Protein AF-A0A9W4TAE9-F1 (afdb_monomer)

Sequence (92 aa):
HASGPIKQLFAKLKRRCCTRLISEFRNSQICSRYKDRFTYPQCYYALKVCRSNCLTLWNSDVNAARNIRDIFKYMCNNYGCRSHIFTRNNAS

Solvent-accessible surface area (backbone atoms only — not comparable to full-atom values): 5768 Å² total; per-residue (Å²): 133,83,88,65,72,52,68,65,53,49,55,55,44,50,76,76,41,98,66,79,90,78,96,70,43,60,40,67,47,32,39,60,86,81,68,43,66,58,88,65,91,64,94,41,87,61,45,43,64,36,73,92,79,74,68,44,79,34,48,30,66,61,29,22,54,50,31,54,53,51,51,52,51,47,18,69,77,47,86,65,47,79,61,63,86,35,43,92,55,75,86,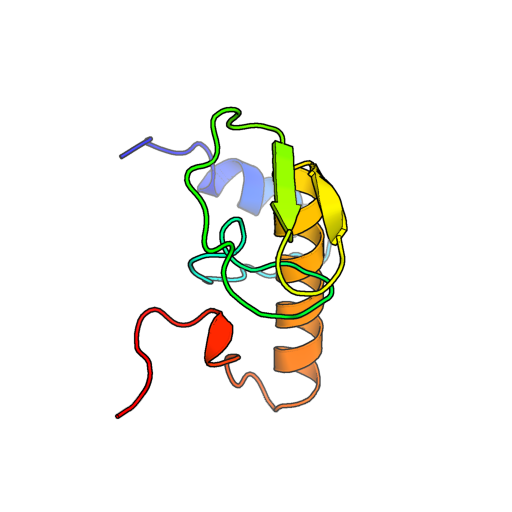125

Structure (mmCIF, N/CA/C/O backbone):
data_AF-A0A9W4TAE9-F1
#
_entry.id   AF-A0A9W4TAE9-F1
#
loop_
_atom_site.group_PDB
_atom_site.id
_atom_site.type_symbol
_atom_site.label_atom_id
_atom_site.label_alt_id
_atom_site.label_comp_id
_atom_site.label_asym_id
_atom_site.label_entity_id
_atom_site.label_seq_id
_atom_site.pdbx_PDB_ins_code
_atom_site.Cartn_x
_atom_site.Cartn_y
_atom_site.Cartn_z
_atom_site.occupancy
_atom_site.B_iso_or_equiv
_atom_site.auth_seq_id
_atom_site.auth_comp_id
_atom_site.auth_asym_id
_atom_site.auth_atom_id
_atom_site.pdbx_PDB_model_num
ATOM 1 N N . HIS A 1 1 ? -1.770 20.069 -5.656 1.00 47.34 1 HIS A N 1
ATOM 2 C CA . HIS A 1 1 ? -2.380 19.301 -4.547 1.00 47.34 1 HIS A CA 1
ATOM 3 C C . HIS A 1 1 ? -3.843 19.070 -4.884 1.00 47.34 1 HIS A C 1
ATOM 5 O O . HIS A 1 1 ? -4.540 20.051 -5.089 1.00 47.34 1 HIS A O 1
ATOM 11 N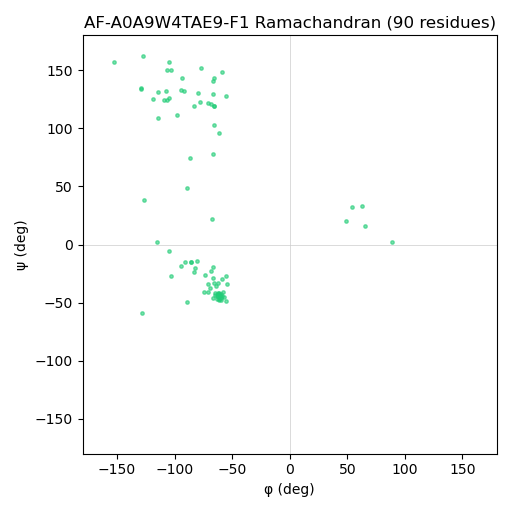 N . ALA A 1 2 ? -4.310 17.824 -4.993 1.00 44.16 2 ALA A N 1
ATOM 12 C CA . ALA A 1 2 ? -5.741 17.578 -5.161 1.00 44.16 2 ALA A CA 1
ATOM 13 C C . ALA A 1 2 ? -6.459 17.899 -3.843 1.00 44.16 2 ALA A C 1
ATOM 15 O O . ALA A 1 2 ? -6.125 17.325 -2.803 1.00 44.16 2 ALA A O 1
ATOM 16 N N . SER A 1 3 ? -7.421 18.818 -3.885 1.00 48.97 3 SER A N 1
ATOM 17 C CA . SER A 1 3 ? -8.330 19.153 -2.784 1.00 48.97 3 SER A CA 1
ATOM 18 C C . SER A 1 3 ? -9.237 17.949 -2.527 1.00 48.97 3 SER A C 1
ATOM 20 O O . SER A 1 3 ? -10.342 17.853 -3.048 1.00 48.97 3 SER A O 1
ATOM 22 N N . GLY A 1 4 ? -8.716 16.934 -1.842 1.00 51.59 4 GLY A N 1
ATOM 23 C CA . GLY A 1 4 ? -9.367 15.634 -1.823 1.00 51.59 4 GLY A CA 1
ATOM 24 C C . GLY A 1 4 ? -10.719 15.662 -1.088 1.00 51.59 4 GLY A C 1
ATOM 25 O O . GLY A 1 4 ? -10.790 16.215 0.013 1.00 51.59 4 GLY A O 1
ATOM 26 N N . PRO A 1 5 ? -11.755 14.949 -1.577 1.00 52.59 5 PRO A N 1
ATOM 27 C CA . PRO A 1 5 ? -13.017 14.679 -0.861 1.00 52.59 5 PRO A CA 1
ATOM 28 C C . PRO A 1 5 ? -12.839 13.747 0.365 1.00 52.59 5 PRO A C 1
ATOM 30 O O . PRO A 1 5 ? -13.769 13.095 0.843 1.00 52.59 5 PRO A O 1
ATOM 33 N N . ILE A 1 6 ? -11.617 13.675 0.897 1.00 69.81 6 ILE A N 1
ATOM 34 C CA . ILE A 1 6 ? -11.116 12.651 1.814 1.00 69.81 6 ILE A CA 1
ATOM 35 C C . ILE A 1 6 ? -11.791 12.762 3.183 1.00 69.81 6 ILE A C 1
ATOM 37 O O . ILE A 1 6 ? -12.111 11.742 3.784 1.00 69.81 6 ILE A O 1
ATOM 41 N N . LYS A 1 7 ? -12.067 13.980 3.671 1.00 75.06 7 LYS A N 1
ATOM 42 C CA . LYS A 1 7 ? -12.653 14.175 5.009 1.00 75.06 7 LYS A CA 1
ATOM 43 C C . LYS A 1 7 ? -14.079 13.631 5.104 1.00 75.06 7 LYS A C 1
ATOM 45 O O . LYS A 1 7 ? -14.396 12.919 6.053 1.00 75.06 7 LYS A O 1
ATOM 50 N N . GLN A 1 8 ? -14.928 13.930 4.118 1.00 84.75 8 GLN A N 1
ATOM 51 C CA . GLN A 1 8 ? -16.322 13.476 4.121 1.00 84.75 8 GLN A CA 1
ATOM 52 C C . GLN A 1 8 ? -16.428 11.968 3.876 1.00 84.75 8 GLN A C 1
ATOM 54 O O . GLN A 1 8 ? -17.202 11.295 4.556 1.00 84.75 8 GLN A O 1
ATOM 59 N N . LEU A 1 9 ? -15.628 11.426 2.950 1.00 85.81 9 LEU A N 1
ATOM 60 C CA . LEU A 1 9 ? -15.568 9.984 2.717 1.00 85.81 9 LEU A CA 1
ATOM 61 C C . LEU A 1 9 ? -15.086 9.245 3.971 1.00 85.81 9 LEU A C 1
ATOM 63 O O . LEU A 1 9 ? -15.734 8.299 4.408 1.00 85.81 9 LEU A O 1
ATOM 67 N N . PHE A 1 10 ? -14.008 9.716 4.600 1.00 84.69 10 PHE A N 1
ATOM 68 C CA . PHE A 1 10 ? -13.494 9.134 5.839 1.00 84.69 10 PHE A CA 1
ATOM 69 C C . PHE A 1 10 ? -14.521 9.196 6.976 1.00 84.69 10 PHE A C 1
ATOM 71 O O . PHE A 1 10 ? -14.723 8.204 7.671 1.00 84.69 10 PHE A O 1
ATOM 78 N N . ALA A 1 11 ? -15.222 10.324 7.139 1.00 86.19 11 ALA A N 1
ATOM 79 C CA . ALA A 1 11 ? -16.283 10.457 8.135 1.00 86.19 11 ALA A CA 1
ATOM 80 C C . ALA A 1 11 ? -17.430 9.462 7.893 1.00 86.19 11 ALA A C 1
ATOM 82 O O . ALA A 1 11 ? -17.910 8.835 8.837 1.00 86.19 11 ALA A O 1
ATOM 83 N N . LYS A 1 12 ? -17.844 9.276 6.632 1.00 90.44 12 LYS A N 1
ATOM 84 C CA . LYS A 1 12 ? -18.864 8.284 6.257 1.00 90.44 12 LYS A CA 1
ATOM 85 C C . LYS A 1 12 ? -18.388 6.851 6.514 1.00 90.44 12 LYS A C 1
ATOM 87 O O . LYS A 1 12 ? -19.162 6.060 7.045 1.00 90.44 12 LYS A O 1
ATOM 92 N N . LEU A 1 13 ? -17.132 6.529 6.196 1.00 89.62 13 LEU A N 1
ATOM 93 C CA . LEU A 1 13 ? -16.540 5.213 6.460 1.00 89.62 13 LEU A CA 1
ATOM 94 C C . LEU A 1 13 ? -16.466 4.925 7.963 1.00 89.62 13 LEU A C 1
ATOM 96 O O . LEU A 1 13 ? -16.961 3.894 8.401 1.00 89.62 13 LEU A O 1
ATOM 100 N N . LYS A 1 14 ? -15.983 5.876 8.772 1.00 89.19 14 LYS A N 1
ATOM 101 C CA . LYS A 1 14 ? -15.881 5.728 10.233 1.00 89.19 14 LYS A CA 1
ATOM 102 C C . LYS A 1 14 ? -17.230 5.449 10.910 1.00 89.19 14 LYS A C 1
ATOM 104 O O . LYS A 1 14 ? -17.261 4.787 11.938 1.00 89.19 14 LYS A O 1
ATOM 109 N N . ARG A 1 15 ? -18.342 5.935 10.340 1.00 91.62 15 ARG A N 1
ATOM 110 C CA . ARG A 1 15 ? -19.701 5.637 10.832 1.00 91.62 15 ARG A CA 1
ATOM 111 C C . ARG A 1 15 ? -20.167 4.213 10.518 1.00 91.62 15 ARG A C 1
ATOM 113 O O . ARG A 1 15 ? -21.047 3.719 11.205 1.00 91.62 15 ARG A O 1
ATOM 120 N N . ARG A 1 16 ? -19.636 3.586 9.465 1.00 92.88 16 ARG A N 1
ATOM 121 C CA . ARG A 1 16 ? -20.071 2.262 8.986 1.00 92.88 16 ARG A CA 1
ATOM 122 C C . ARG A 1 16 ? -19.123 1.136 9.381 1.00 92.88 16 ARG A C 1
ATOM 124 O O . ARG A 1 16 ? -19.551 -0.008 9.463 1.00 92.88 16 ARG A O 1
ATOM 131 N N . CYS A 1 17 ? -17.846 1.437 9.586 1.00 90.62 17 CYS A N 1
ATOM 132 C CA . CYS A 1 17 ? -16.833 0.445 9.910 1.00 90.62 17 CYS A CA 1
ATOM 133 C C . CYS A 1 17 ? -15.679 1.037 10.728 1.00 90.62 17 CYS A C 1
ATOM 135 O O . CYS A 1 17 ? -15.384 2.2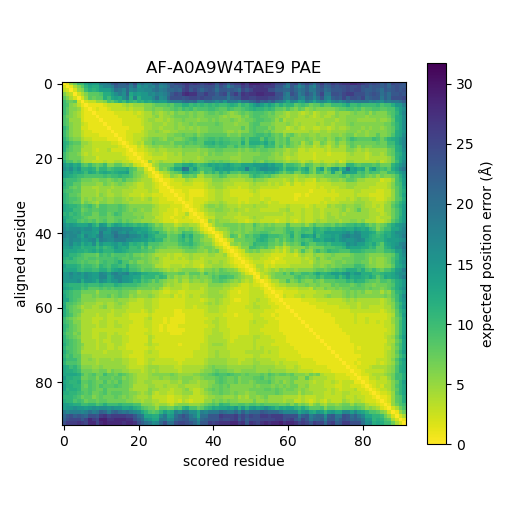36 10.673 1.00 90.62 17 CYS A O 1
ATOM 137 N N . CYS A 1 18 ? -14.980 0.160 11.455 1.00 87.56 18 CYS A N 1
ATOM 138 C CA . CYS A 1 18 ? -13.751 0.488 12.172 1.00 87.56 18 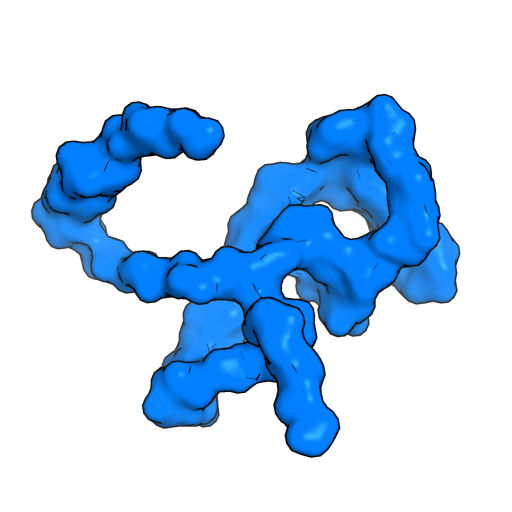CYS A CA 1
ATOM 139 C C . CYS A 1 18 ? -12.670 0.942 11.183 1.00 87.56 18 CYS A C 1
ATOM 141 O O . CYS A 1 18 ? -11.974 0.135 10.573 1.00 87.56 18 CYS A O 1
ATOM 143 N N . THR A 1 19 ? -12.548 2.257 11.017 1.00 86.81 19 THR A N 1
ATOM 144 C CA . THR A 1 19 ? -11.651 2.873 10.037 1.00 86.81 19 THR A CA 1
ATOM 145 C C . THR A 1 19 ? -10.480 3.534 10.753 1.00 86.81 19 THR A C 1
ATOM 147 O O . THR A 1 19 ? -10.679 4.419 11.588 1.00 86.81 19 THR A O 1
ATOM 150 N N . ARG A 1 20 ? -9.249 3.155 10.394 1.00 84.38 20 ARG A N 1
ATOM 151 C CA . ARG A 1 20 ? -8.016 3.795 10.876 1.00 84.38 20 ARG A CA 1
ATOM 152 C C . ARG A 1 20 ? -7.303 4.481 9.718 1.00 84.38 20 ARG A C 1
ATOM 154 O O . ARG A 1 20 ? -7.102 3.880 8.666 1.00 84.38 20 ARG A O 1
ATOM 161 N N . LEU A 1 21 ? -6.913 5.737 9.918 1.00 84.00 21 LEU A N 1
ATOM 162 C CA . LEU A 1 21 ? -6.103 6.465 8.947 1.00 84.00 21 LEU A CA 1
ATOM 163 C C . LEU A 1 21 ? -4.634 6.050 9.088 1.00 84.00 21 LEU A C 1
ATOM 165 O O . LEU A 1 21 ? -4.093 6.058 10.193 1.00 84.00 21 LEU A O 1
ATOM 169 N N . ILE A 1 22 ? -3.998 5.712 7.969 1.00 82.19 22 ILE A N 1
ATOM 170 C CA . ILE A 1 22 ? -2.586 5.322 7.904 1.00 82.19 22 ILE A CA 1
ATOM 171 C C . ILE A 1 22 ? -1.854 6.395 7.099 1.00 82.19 22 ILE A C 1
ATOM 173 O O . ILE A 1 22 ? -2.067 6.532 5.896 1.00 82.19 22 ILE A O 1
ATOM 177 N N . SER A 1 23 ? -1.036 7.202 7.776 1.00 69.69 23 SER A N 1
ATOM 178 C CA . SER A 1 23 ? -0.395 8.404 7.222 1.00 69.69 23 SER A CA 1
ATOM 179 C C . SER A 1 23 ? 0.959 8.111 6.565 1.00 69.69 23 SER A C 1
ATOM 181 O O . SER A 1 23 ? 1.953 8.783 6.842 1.00 69.69 23 SER A O 1
ATOM 183 N N . GLU A 1 24 ? 1.021 7.095 5.708 1.00 68.94 24 GLU A N 1
ATOM 184 C CA . GLU A 1 24 ? 2.290 6.559 5.202 1.00 68.94 24 GLU A CA 1
ATOM 185 C C . GLU A 1 24 ? 2.620 6.997 3.776 1.00 68.94 24 GLU A C 1
ATOM 187 O O . GLU A 1 24 ? 1.735 7.292 2.966 1.00 68.94 24 GLU A O 1
ATOM 192 N N . PHE A 1 25 ? 3.923 7.091 3.501 1.00 70.50 25 PHE A N 1
ATOM 193 C CA . PHE A 1 25 ? 4.477 7.593 2.250 1.00 70.50 25 PHE A CA 1
ATOM 194 C C . PHE A 1 25 ? 5.006 6.420 1.405 1.00 70.50 25 PHE A C 1
ATOM 196 O O . PHE A 1 25 ? 5.347 5.358 1.915 1.00 70.50 25 PHE A O 1
ATOM 203 N N . ARG A 1 26 ? 5.114 6.609 0.083 1.00 74.75 26 ARG A N 1
ATOM 204 C CA . ARG A 1 26 ? 5.725 5.632 -0.851 1.00 74.75 26 ARG A CA 1
ATOM 205 C C . ARG A 1 26 ? 5.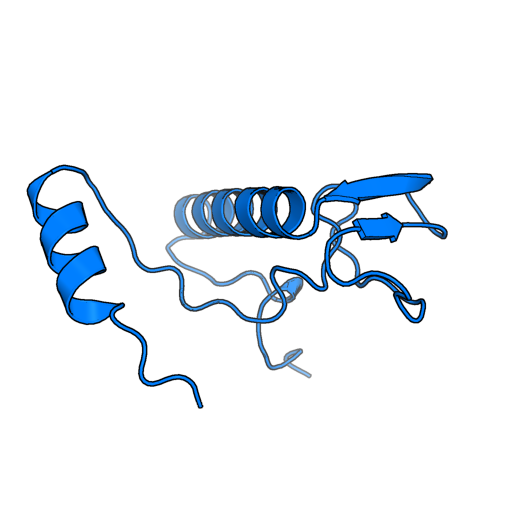000 4.283 -1.006 1.00 74.75 26 ARG A C 1
ATOM 207 O O . ARG A 1 26 ? 5.559 3.366 -1.600 1.00 74.75 26 ARG A O 1
ATOM 214 N N . ASN A 1 27 ? 3.742 4.159 -0.586 1.00 83.81 27 ASN A N 1
ATOM 215 C CA . ASN A 1 27 ? 2.972 2.900 -0.609 1.00 83.81 27 ASN A CA 1
ATOM 216 C C . ASN A 1 27 ? 2.923 2.253 -2.006 1.00 83.81 27 ASN A C 1
ATOM 218 O O . ASN A 1 27 ? 2.919 1.034 -2.133 1.00 83.81 27 ASN A O 1
ATOM 222 N N . SER A 1 28 ? 2.900 3.065 -3.066 1.00 84.50 28 SER A N 1
ATOM 223 C CA . SER A 1 28 ? 2.927 2.592 -4.454 1.00 84.50 28 SER A CA 1
ATOM 224 C C . SER A 1 28 ? 4.344 2.358 -4.992 1.00 84.50 28 SER A C 1
ATOM 226 O O . SER A 1 28 ? 4.498 1.745 -6.043 1.00 84.50 28 SER A O 1
ATOM 228 N N . GLN A 1 29 ? 5.385 2.864 -4.331 1.00 86.00 29 GLN A N 1
ATOM 229 C CA . GLN A 1 29 ? 6.788 2.781 -4.761 1.00 86.00 29 GLN A CA 1
ATOM 230 C C . GLN A 1 29 ? 7.531 1.586 -4.153 1.00 86.00 29 GLN A C 1
ATOM 232 O O . GLN A 1 29 ? 8.568 1.204 -4.685 1.00 86.00 29 GLN A O 1
ATOM 237 N N . ILE A 1 30 ? 7.013 0.998 -3.074 1.00 89.00 30 ILE A N 1
ATOM 238 C CA . ILE A 1 30 ? 7.568 -0.205 -2.445 1.00 89.00 30 ILE A CA 1
ATOM 239 C C . ILE A 1 30 ? 6.853 -1.442 -2.985 1.00 89.00 30 ILE A C 1
ATOM 241 O O . ILE A 1 30 ? 5.624 -1.481 -3.029 1.00 89.00 30 ILE A O 1
ATOM 245 N N . CYS A 1 31 ? 7.599 -2.473 -3.364 1.00 90.25 31 CYS A N 1
ATOM 246 C CA . CYS A 1 31 ? 7.053 -3.775 -3.717 1.00 90.25 31 CYS A CA 1
ATOM 247 C C . CYS A 1 31 ? 6.469 -4.450 -2.472 1.00 90.25 31 CYS A C 1
ATOM 249 O O . CYS A 1 31 ? 7.180 -4.723 -1.506 1.00 90.25 31 CYS A O 1
ATOM 251 N N . SER A 1 32 ? 5.178 -4.775 -2.497 1.00 91.25 32 SER A N 1
ATOM 252 C CA . SER A 1 32 ? 4.492 -5.328 -1.328 1.00 91.25 32 SER A CA 1
ATOM 253 C C . SER A 1 32 ? 4.953 -6.722 -0.911 1.00 91.25 32 SER A C 1
ATOM 255 O O . SER A 1 32 ? 4.746 -7.088 0.244 1.00 91.25 32 SER A O 1
ATOM 257 N N . ARG A 1 33 ? 5.610 -7.479 -1.797 1.00 89.94 33 ARG A N 1
ATOM 258 C CA . ARG A 1 33 ? 6.164 -8.804 -1.483 1.00 89.94 33 ARG A CA 1
ATOM 259 C C . ARG A 1 33 ? 7.592 -8.738 -0.951 1.00 89.94 33 ARG A C 1
ATOM 261 O O . ARG A 1 33 ? 7.864 -9.339 0.075 1.00 89.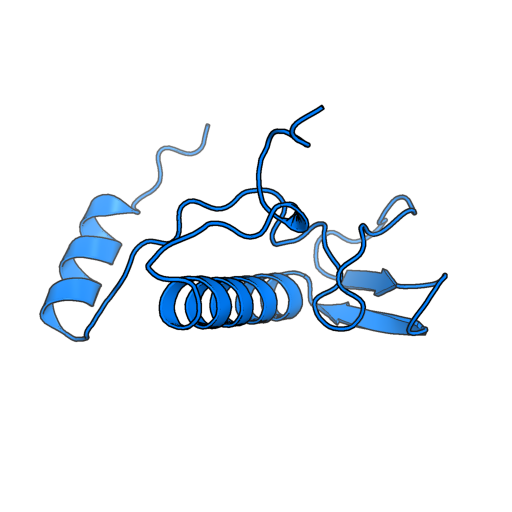94 33 ARG A O 1
ATOM 268 N N . TYR A 1 34 ? 8.476 -8.020 -1.641 1.00 87.06 34 TYR A N 1
ATOM 269 C CA . TYR A 1 34 ? 9.906 -7.983 -1.308 1.00 87.06 34 TYR A CA 1
ATOM 270 C C . TYR A 1 34 ? 10.287 -6.848 -0.343 1.00 87.06 34 TYR A C 1
ATOM 272 O O . TYR A 1 34 ? 11.348 -6.885 0.259 1.00 87.06 34 TYR A O 1
ATOM 280 N N . LYS A 1 35 ? 9.403 -5.858 -0.159 1.00 87.31 35 LYS A N 1
ATOM 281 C CA . LYS A 1 35 ? 9.600 -4.703 0.735 1.00 87.31 35 LYS A CA 1
ATOM 282 C C . LYS A 1 35 ? 10.777 -3.800 0.356 1.00 87.31 35 LYS A C 1
ATOM 284 O O . LYS A 1 35 ? 11.356 -3.149 1.211 1.00 87.31 35 LYS A O 1
ATOM 289 N N . ASP A 1 36 ? 11.040 -3.674 -0.940 1.00 85.62 36 ASP A N 1
ATOM 290 C CA . ASP A 1 36 ? 12.037 -2.747 -1.482 1.00 85.62 36 ASP A CA 1
ATOM 291 C C . ASP A 1 36 ? 11.430 -1.854 -2.570 1.00 85.62 36 ASP A C 1
ATOM 293 O O . ASP A 1 36 ? 10.357 -2.151 -3.112 1.00 85.62 36 ASP A O 1
ATOM 297 N N . ARG A 1 37 ? 12.096 -0.744 -2.887 1.00 85.75 37 ARG A N 1
ATOM 298 C CA . ARG A 1 37 ? 11.662 0.198 -3.918 1.00 85.75 37 ARG A CA 1
ATOM 299 C C . ARG A 1 37 ? 11.709 -0.432 -5.304 1.00 85.75 37 ARG A C 1
ATOM 301 O O . ARG A 1 37 ? 12.627 -1.164 -5.659 1.00 85.75 37 ARG A O 1
ATOM 308 N N . PHE A 1 38 ? 10.734 -0.079 -6.136 1.00 85.12 38 PHE A N 1
ATOM 309 C CA . PHE A 1 38 ? 10.860 -0.292 -7.574 1.00 85.12 38 PHE A CA 1
ATOM 310 C C . PHE A 1 38 ? 11.995 0.595 -8.103 1.00 85.12 38 PHE A C 1
ATOM 312 O O . PHE A 1 38 ? 11.932 1.817 -7.986 1.00 85.12 38 PHE A O 1
ATOM 319 N N . THR A 1 39 ? 13.028 -0.023 -8.667 1.00 75.25 39 THR A N 1
ATOM 320 C CA . THR A 1 39 ? 14.264 0.648 -9.104 1.00 75.25 39 THR A CA 1
ATOM 321 C C . THR A 1 39 ? 14.182 1.238 -10.512 1.00 75.25 39 THR A C 1
ATOM 323 O O . THR A 1 39 ? 15.017 2.057 -10.877 1.00 75.25 39 THR A O 1
ATOM 326 N N . TYR A 1 40 ? 13.183 0.846 -11.307 1.00 70.44 40 TYR A N 1
ATOM 327 C CA . TYR A 1 40 ? 13.107 1.198 -12.727 1.00 70.44 40 TYR A CA 1
ATOM 328 C C . TYR A 1 40 ? 12.038 2.253 -13.032 1.00 70.44 40 TYR A C 1
ATOM 330 O O . TYR A 1 40 ? 10.988 2.258 -12.371 1.00 70.44 40 TYR A O 1
ATOM 338 N N . PRO A 1 41 ? 12.251 3.088 -14.071 1.00 68.00 41 PRO A N 1
ATOM 339 C CA . PRO A 1 41 ? 11.208 3.941 -14.627 1.00 68.00 41 PRO A CA 1
ATOM 340 C C . PRO A 1 41 ? 10.005 3.080 -15.018 1.00 68.00 41 PRO A C 1
ATOM 342 O O . PRO A 1 41 ? 10.147 2.070 -15.706 1.00 68.00 41 PRO A O 1
ATOM 345 N N . GLN A 1 42 ? 8.820 3.448 -14.538 1.00 69.56 42 GLN A N 1
ATOM 346 C CA . GLN A 1 42 ? 7.591 2.719 -14.837 1.00 69.56 42 GLN A CA 1
ATOM 347 C C . GLN A 1 42 ? 6.880 3.447 -15.975 1.00 69.56 42 GLN A C 1
ATOM 349 O O . GLN A 1 42 ? 6.397 4.559 -15.781 1.00 69.56 42 GLN A O 1
ATOM 354 N N . CYS A 1 43 ? 6.829 2.829 -17.156 1.00 68.94 43 CYS A N 1
ATOM 355 C CA . CYS A 1 43 ? 6.167 3.406 -18.332 1.00 68.94 43 CYS A CA 1
ATOM 356 C C . CYS A 1 43 ? 4.642 3.483 -18.169 1.00 68.94 43 CYS A C 1
ATOM 358 O O . CYS A 1 43 ? 3.990 4.297 -18.812 1.00 68.94 43 CYS A O 1
ATOM 360 N N . TYR A 1 44 ? 4.075 2.647 -17.295 1.00 74.88 44 TYR A N 1
ATOM 361 C CA . TYR A 1 44 ? 2.640 2.559 -17.062 1.00 74.88 44 TYR A CA 1
ATOM 362 C C . TYR A 1 44 ? 2.322 2.905 -15.610 1.00 74.88 44 TYR A C 1
ATOM 364 O O . TYR A 1 44 ? 2.825 2.277 -14.681 1.00 74.88 44 TYR A O 1
ATOM 372 N N . TYR A 1 45 ? 1.437 3.877 -15.394 1.00 71.88 45 TYR A N 1
ATOM 373 C CA . TYR A 1 45 ? 1.019 4.271 -14.045 1.00 71.88 45 TYR A CA 1
ATOM 374 C C . TYR A 1 45 ? 0.317 3.132 -13.288 1.00 71.88 45 TYR A C 1
ATOM 376 O O . TYR A 1 45 ? 0.478 3.000 -12.072 1.00 71.88 45 TYR A O 1
ATOM 384 N N . ALA A 1 46 ? -0.424 2.282 -14.004 1.00 82.38 46 ALA A N 1
ATOM 385 C CA . ALA A 1 46 ? -1.215 1.198 -13.427 1.00 82.38 46 ALA A CA 1
ATOM 386 C C . ALA A 1 46 ? -0.411 -0.072 -13.112 1.00 82.38 46 ALA A C 1
ATOM 388 O O . ALA A 1 46 ? -0.869 -0.878 -12.306 1.00 82.38 46 ALA A O 1
ATOM 389 N N . LEU A 1 47 ? 0.759 -0.269 -13.729 1.00 85.75 47 LEU A N 1
ATOM 390 C CA . LEU A 1 47 ? 1.508 -1.522 -13.657 1.00 85.75 47 LEU A CA 1
ATOM 391 C C . LEU A 1 47 ? 2.966 -1.287 -13.268 1.00 85.75 47 LEU A C 1
ATOM 393 O O . LEU A 1 47 ? 3.637 -0.434 -13.842 1.00 85.75 47 LEU A O 1
ATOM 397 N N . LYS A 1 48 ? 3.472 -2.081 -12.321 1.00 84.75 48 LYS A N 1
ATOM 398 C CA . LYS A 1 48 ? 4.862 -2.022 -11.863 1.00 84.75 48 LYS A CA 1
ATOM 399 C C . LYS A 1 48 ? 5.527 -3.376 -11.868 1.00 84.75 48 LYS A C 1
ATOM 401 O O . LYS A 1 48 ? 4.967 -4.337 -11.358 1.00 84.75 48 LYS A O 1
ATOM 406 N N . VAL A 1 49 ? 6.753 -3.453 -12.370 1.00 85.25 49 VAL A N 1
ATOM 407 C CA . VAL A 1 49 ? 7.516 -4.708 -12.362 1.00 85.25 49 VAL A CA 1
ATOM 408 C C . VAL A 1 49 ? 8.616 -4.648 -11.314 1.00 85.25 49 VAL A C 1
ATOM 410 O O . VAL A 1 49 ? 9.477 -3.769 -11.347 1.00 85.25 49 VAL A O 1
ATOM 413 N N . CYS A 1 50 ? 8.631 -5.621 -10.404 1.00 84.69 50 CYS A N 1
ATOM 414 C CA . CYS A 1 50 ? 9.758 -5.834 -9.498 1.00 84.69 50 CYS A CA 1
ATOM 415 C C . CYS A 1 50 ? 10.803 -6.731 -10.179 1.00 84.69 50 CYS A C 1
ATOM 417 O O . CYS A 1 50 ? 10.889 -7.919 -9.878 1.00 84.69 50 CYS A O 1
ATOM 419 N N . ARG A 1 51 ? 11.561 -6.173 -11.133 1.00 75.69 51 ARG A N 1
ATOM 420 C CA . ARG A 1 51 ? 12.493 -6.940 -11.984 1.00 75.69 51 ARG A CA 1
ATOM 421 C C . ARG A 1 51 ? 13.666 -7.557 -11.222 1.00 75.69 51 ARG A C 1
ATOM 423 O O . ARG A 1 51 ? 14.107 -8.634 -11.582 1.00 75.69 51 ARG A O 1
ATOM 430 N N . SER A 1 52 ? 14.152 -6.896 -10.180 1.00 71.25 52 SER A N 1
ATOM 431 C CA . SER A 1 52 ? 15.408 -7.292 -9.533 1.00 71.25 52 SER A CA 1
ATOM 432 C C . SER A 1 52 ? 15.251 -8.413 -8.508 1.00 71.25 52 SER A C 1
ATOM 434 O O . SER A 1 52 ? 16.220 -9.095 -8.216 1.00 71.25 52 SER A O 1
ATOM 436 N N . ASN A 1 53 ? 14.048 -8.587 -7.944 1.00 78.62 53 ASN A N 1
ATOM 437 C CA . ASN A 1 53 ? 13.886 -9.372 -6.718 1.00 78.62 53 ASN A CA 1
ATOM 438 C C . ASN A 1 53 ? 12.809 -10.457 -6.819 1.00 78.62 53 ASN A C 1
ATOM 440 O O . ASN A 1 53 ? 13.093 -11.630 -6.620 1.00 78.62 53 ASN A O 1
ATOM 444 N N . CYS A 1 54 ? 11.553 -10.090 -7.111 1.00 83.50 54 CYS A N 1
ATOM 445 C CA . CYS A 1 54 ? 10.441 -11.058 -7.090 1.00 83.50 54 CYS A CA 1
ATOM 446 C C . CYS A 1 54 ? 9.784 -11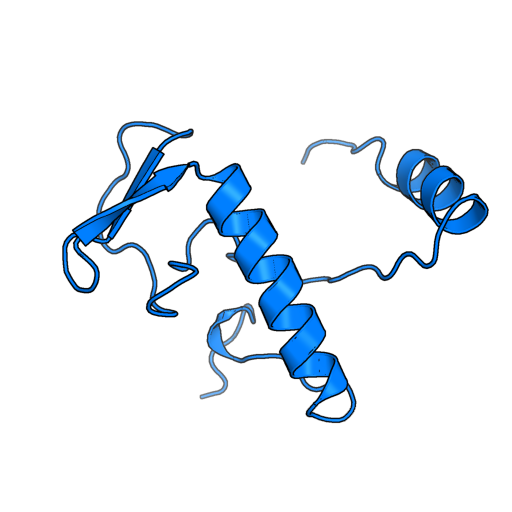.314 -8.450 1.00 83.50 54 CYS A C 1
ATOM 448 O O . CYS A 1 54 ? 8.784 -12.030 -8.499 1.00 83.50 54 CYS A O 1
ATOM 450 N N . LEU A 1 55 ? 10.293 -10.690 -9.521 1.00 85.00 55 LEU A N 1
ATOM 451 C CA . LEU A 1 55 ? 9.843 -10.818 -10.918 1.00 85.00 55 LEU A CA 1
ATOM 452 C C . LEU A 1 55 ? 8.324 -10.672 -11.122 1.00 85.00 55 LEU A C 1
ATOM 454 O O . LEU A 1 55 ? 7.765 -11.091 -12.128 1.00 85.00 55 LEU A O 1
ATOM 458 N N . THR A 1 56 ? 7.640 -10.055 -10.158 1.00 85.75 56 THR A N 1
ATOM 459 C CA . THR A 1 56 ? 6.183 -9.945 -10.142 1.00 85.75 56 THR A CA 1
ATOM 460 C C . THR A 1 56 ? 5.755 -8.650 -10.826 1.00 85.75 56 THR A C 1
ATOM 462 O O . THR A 1 56 ? 6.277 -7.571 -10.514 1.00 85.75 56 THR A O 1
ATOM 465 N N . LEU A 1 57 ? 4.778 -8.768 -11.726 1.00 87.31 57 LEU A N 1
ATOM 466 C CA . LEU A 1 57 ? 4.017 -7.653 -12.277 1.00 87.31 57 LEU A CA 1
ATOM 467 C C . LEU A 1 57 ? 2.889 -7.290 -11.303 1.00 87.31 57 LEU A C 1
ATOM 469 O O . LEU A 1 57 ? 2.023 -8.103 -10.990 1.00 87.31 57 LEU A O 1
ATOM 473 N N . TRP A 1 58 ? 2.910 -6.061 -10.815 1.00 88.25 58 TRP A N 1
ATOM 474 C CA . TRP A 1 58 ? 1.967 -5.530 -9.848 1.00 88.25 58 TRP A CA 1
ATOM 475 C C . TRP A 1 58 ? 1.016 -4.547 -10.503 1.00 88.25 58 TRP A C 1
ATOM 477 O O . TRP A 1 58 ? 1.465 -3.589 -11.122 1.00 88.25 58 TRP A O 1
ATOM 487 N N . ASN A 1 59 ? -0.282 -4.693 -10.251 1.00 90.75 59 ASN A N 1
ATOM 488 C CA . ASN A 1 59 ? -1.173 -3.543 -10.321 1.00 90.75 59 ASN A CA 1
ATOM 489 C C . ASN A 1 59 ? -0.806 -2.555 -9.191 1.00 90.75 59 ASN A C 1
ATOM 491 O O . ASN A 1 59 ? -0.660 -2.960 -8.033 1.00 90.75 59 ASN A O 1
ATOM 495 N N . SER A 1 60 ? -0.625 -1.276 -9.529 1.00 87.31 60 SER A N 1
ATOM 496 C CA . SER A 1 60 ? -0.170 -0.222 -8.612 1.00 87.31 60 SER A CA 1
ATOM 497 C C . SER A 1 60 ? -1.079 -0.059 -7.394 1.00 87.31 60 SER A C 1
ATOM 499 O O . SER A 1 60 ? -0.569 0.081 -6.278 1.00 87.31 60 SER A O 1
ATOM 501 N N . ASP A 1 61 ? -2.397 -0.127 -7.588 1.00 89.50 61 ASP A N 1
ATOM 502 C CA . ASP A 1 61 ? -3.381 0.048 -6.518 1.00 89.50 61 ASP A CA 1
ATOM 503 C C . ASP A 1 61 ? -3.439 -1.183 -5.620 1.00 89.50 61 ASP A C 1
ATOM 505 O O . ASP A 1 61 ? -3.429 -1.058 -4.396 1.00 89.50 61 ASP A O 1
ATOM 509 N N . VAL A 1 62 ? -3.381 -2.384 -6.206 1.00 91.56 62 VAL A N 1
ATOM 510 C CA . VAL A 1 62 ? -3.282 -3.638 -5.441 1.00 91.56 62 VAL A CA 1
ATOM 511 C C . VAL A 1 62 ? -2.007 -3.655 -4.596 1.00 91.56 62 VAL A C 1
ATOM 513 O O . VAL A 1 62 ? -2.044 -4.007 -3.416 1.00 91.56 62 VAL A O 1
ATOM 516 N N . ASN A 1 63 ? -0.874 -3.245 -5.168 1.00 91.69 63 ASN A N 1
ATOM 517 C CA . ASN A 1 63 ? 0.388 -3.141 -4.441 1.00 91.69 63 ASN A CA 1
ATOM 518 C C . ASN A 1 63 ? 0.292 -2.139 -3.280 1.00 91.69 63 ASN A C 1
ATOM 520 O O . ASN A 1 63 ? 0.675 -2.462 -2.153 1.00 91.69 63 ASN A O 1
ATOM 524 N N . ALA A 1 64 ? -0.260 -0.951 -3.536 1.00 90.06 64 ALA A N 1
ATOM 525 C CA . ALA A 1 64 ? -0.451 0.069 -2.513 1.00 90.06 64 ALA A CA 1
ATOM 526 C C . ALA A 1 64 ? -1.389 -0.410 -1.394 1.00 90.06 64 ALA A C 1
ATOM 528 O O . ALA A 1 64 ? -1.057 -0.253 -0.219 1.00 90.06 64 ALA A O 1
ATOM 529 N N . ALA A 1 65 ? -2.508 -1.057 -1.731 1.00 92.00 65 ALA A N 1
ATOM 530 C CA . ALA A 1 65 ? -3.456 -1.605 -0.764 1.00 92.00 65 ALA A CA 1
ATOM 531 C C . ALA A 1 65 ? -2.819 -2.688 0.122 1.00 92.00 65 ALA A C 1
ATOM 533 O O . ALA A 1 65 ? -2.991 -2.677 1.344 1.00 92.00 65 ALA A O 1
ATOM 534 N N . ARG A 1 66 ? -2.019 -3.591 -0.464 1.00 93.44 66 ARG A N 1
ATOM 535 C CA . ARG A 1 66 ? -1.266 -4.604 0.298 1.00 93.44 66 ARG A CA 1
ATOM 536 C C . ARG A 1 66 ? -0.259 -3.961 1.245 1.00 93.44 66 ARG A C 1
ATOM 538 O O . ARG A 1 66 ? -0.167 -4.380 2.394 1.00 93.44 66 ARG A O 1
ATOM 545 N N . ASN A 1 67 ? 0.441 -2.919 0.804 1.00 92.88 67 ASN A N 1
ATOM 546 C CA . ASN A 1 67 ? 1.348 -2.180 1.676 1.00 92.88 67 ASN A CA 1
ATOM 547 C C . ASN A 1 67 ? 0.616 -1.493 2.831 1.00 92.88 67 ASN A C 1
ATOM 549 O O . ASN A 1 67 ? 1.055 -1.630 3.965 1.00 92.88 67 ASN A O 1
ATOM 553 N N . ILE A 1 68 ? -0.526 -0.841 2.588 1.00 91.81 68 ILE A N 1
ATOM 554 C CA . ILE A 1 68 ? -1.339 -0.225 3.653 1.00 91.81 68 ILE A CA 1
ATOM 555 C C . ILE A 1 68 ? -1.738 -1.269 4.707 1.00 91.81 68 ILE A C 1
ATOM 557 O O . ILE A 1 68 ? -1.582 -1.032 5.905 1.00 91.81 68 ILE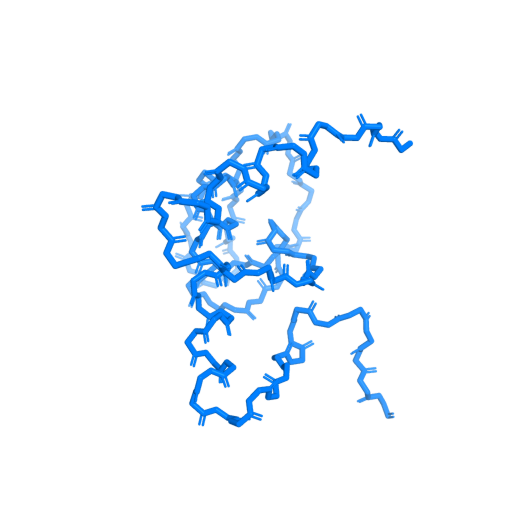 A O 1
ATOM 561 N N . ARG A 1 69 ? -2.189 -2.451 4.269 1.00 91.56 69 ARG A N 1
ATOM 562 C CA . ARG A 1 69 ? -2.506 -3.574 5.165 1.00 91.56 69 ARG A CA 1
ATOM 563 C C . ARG A 1 69 ? -1.291 -4.015 5.979 1.00 91.56 69 ARG A C 1
ATOM 565 O O . ARG A 1 69 ? -1.406 -4.254 7.177 1.00 91.56 69 ARG A O 1
ATOM 572 N N . ASP A 1 70 ? -0.140 -4.169 5.340 1.00 91.75 70 ASP A N 1
ATOM 573 C CA . ASP A 1 70 ? 1.053 -4.679 6.012 1.00 91.75 70 ASP A CA 1
ATOM 574 C C . ASP A 1 70 ? 1.625 -3.655 7.005 1.00 91.75 70 ASP A C 1
ATOM 576 O O . ASP A 1 70 ? 2.067 -4.040 8.085 1.00 91.75 70 ASP A O 1
ATOM 580 N N . ILE A 1 71 ? 1.525 -2.355 6.704 1.00 90.06 71 ILE A N 1
ATOM 581 C CA . ILE A 1 71 ? 1.873 -1.291 7.653 1.00 90.06 71 ILE A CA 1
ATOM 582 C C . ILE A 1 71 ? 0.931 -1.315 8.858 1.00 90.06 71 ILE A C 1
ATOM 584 O O . ILE A 1 71 ? 1.397 -1.232 9.991 1.00 90.06 71 ILE A O 1
ATOM 588 N N . PHE A 1 72 ? -0.377 -1.489 8.641 1.00 90.31 72 PHE A N 1
ATOM 589 C CA . PHE A 1 72 ? -1.329 -1.637 9.743 1.00 90.31 72 PHE A CA 1
ATOM 590 C C . PHE A 1 72 ? -0.938 -2.789 10.674 1.00 90.31 72 PHE A C 1
ATOM 592 O O . PHE A 1 72 ? -0.851 -2.600 11.885 1.00 90.31 72 PHE A O 1
ATOM 599 N N . LYS A 1 73 ? -0.642 -3.964 10.103 1.00 91.50 73 LYS A N 1
ATOM 600 C CA . LYS A 1 73 ? -0.192 -5.132 10.872 1.00 91.50 73 LYS A CA 1
ATOM 601 C C . LYS A 1 73 ? 1.091 -4.836 11.647 1.00 91.50 73 LYS A C 1
ATOM 603 O O . LYS A 1 73 ? 1.173 -5.165 12.824 1.00 91.50 73 LYS A O 1
ATOM 608 N N . TYR A 1 74 ? 2.063 -4.176 11.016 1.00 90.81 74 TYR A N 1
ATOM 609 C CA . TYR A 1 74 ? 3.300 -3.772 11.681 1.00 90.81 74 TYR A CA 1
ATOM 610 C C . TYR A 1 74 ? 3.031 -2.842 12.872 1.00 90.81 74 TYR A C 1
ATOM 612 O O . TYR A 1 74 ? 3.538 -3.097 13.960 1.00 90.81 74 TYR A O 1
ATOM 620 N N . MET A 1 75 ? 2.196 -1.813 12.698 1.00 89.75 75 MET A N 1
ATOM 621 C CA . MET A 1 75 ? 1.821 -0.892 13.777 1.00 89.75 75 MET A CA 1
ATOM 622 C C . MET A 1 75 ? 1.140 -1.623 14.937 1.00 89.75 75 MET A C 1
ATOM 624 O O . MET A 1 75 ? 1.449 -1.345 16.090 1.00 89.75 75 MET A O 1
ATOM 628 N N . CYS A 1 76 ? 0.231 -2.559 14.654 1.00 90.81 76 CYS A N 1
ATOM 629 C CA . CYS A 1 76 ? -0.420 -3.368 15.687 1.00 90.81 76 CYS A CA 1
ATOM 630 C C . CYS A 1 76 ? 0.583 -4.220 16.472 1.00 90.81 76 CYS A C 1
ATOM 632 O O . CYS A 1 76 ? 0.494 -4.283 17.693 1.00 90.81 76 CYS A O 1
ATOM 634 N N . ASN A 1 77 ? 1.556 -4.817 15.784 1.00 93.81 77 ASN A N 1
ATOM 635 C CA . ASN A 1 77 ? 2.537 -5.710 16.399 1.00 93.81 77 ASN A CA 1
ATOM 636 C C . ASN A 1 77 ? 3.683 -4.972 17.112 1.00 93.81 77 ASN A C 1
ATOM 638 O O . ASN A 1 77 ? 4.423 -5.595 17.862 1.00 93.81 77 ASN A O 1
ATOM 642 N N . ASN A 1 78 ? 3.850 -3.667 16.876 1.00 91.19 78 ASN A N 1
ATOM 643 C CA . ASN A 1 78 ? 4.961 -2.870 17.404 1.00 91.19 78 ASN A CA 1
ATOM 644 C C . ASN A 1 78 ? 4.468 -1.624 18.160 1.00 91.19 78 ASN A C 1
ATOM 646 O O . ASN A 1 78 ? 5.050 -0.555 18.015 1.00 91.19 78 ASN A O 1
ATOM 650 N N . TYR A 1 79 ? 3.371 -1.722 18.919 1.00 90.19 79 TYR A N 1
ATOM 651 C CA . TYR A 1 79 ? 2.871 -0.637 19.788 1.00 90.19 79 TYR A CA 1
ATOM 652 C C . TYR A 1 79 ? 2.650 0.717 19.082 1.00 90.19 79 TYR A C 1
ATOM 654 O O . TYR A 1 79 ? 2.798 1.785 19.667 1.00 90.19 79 TYR A O 1
ATOM 662 N N . GLY A 1 80 ? 2.281 0.689 17.801 1.00 85.19 80 GLY A N 1
ATOM 663 C CA . GLY A 1 80 ? 2.066 1.884 16.985 1.00 85.19 80 GLY A CA 1
ATOM 664 C C . GLY A 1 80 ? 3.309 2.417 16.267 1.00 85.19 80 GLY A C 1
ATOM 665 O O . GLY A 1 80 ? 3.188 3.410 15.548 1.00 85.19 80 GLY A O 1
ATOM 666 N N . CYS A 1 81 ? 4.469 1.764 16.391 1.00 85.94 81 CYS A N 1
ATOM 667 C CA . CYS A 1 81 ? 5.680 2.130 15.658 1.00 85.94 81 CYS A CA 1
ATOM 668 C C . CYS A 1 81 ? 5.474 2.079 14.138 1.00 85.94 81 CYS A C 1
ATOM 670 O O . CYS A 1 81 ? 4.723 1.258 13.601 1.00 85.94 81 CYS A O 1
ATOM 672 N N . ARG A 1 82 ? 6.190 2.954 13.427 1.00 82.69 82 ARG A N 1
ATOM 673 C CA . ARG A 1 82 ? 6.139 3.061 11.964 1.00 82.69 82 ARG A CA 1
ATOM 674 C C . ARG A 1 82 ? 7.234 2.213 11.330 1.00 82.69 82 ARG A C 1
ATOM 676 O O . ARG A 1 82 ? 8.340 2.123 11.855 1.00 82.69 82 ARG A O 1
ATOM 683 N N . SER A 1 83 ? 6.932 1.602 10.189 1.00 83.50 83 SER A N 1
ATOM 684 C CA . SER A 1 83 ? 7.932 0.855 9.425 1.00 83.50 83 SER A CA 1
ATOM 685 C C . SER A 1 83 ? 8.820 1.826 8.645 1.00 83.50 83 SER A C 1
ATOM 687 O O . SER A 1 83 ? 8.321 2.592 7.821 1.00 83.50 83 SER A O 1
ATOM 689 N N . HIS A 1 84 ? 10.133 1.761 8.879 1.00 84.56 84 HIS A N 1
ATOM 690 C CA . HIS A 1 84 ? 11.135 2.656 8.281 1.00 84.56 84 HIS A CA 1
ATOM 691 C C . HIS A 1 84 ? 11.106 2.685 6.739 1.00 84.56 84 HIS A C 1
ATOM 693 O O . HIS A 1 84 ? 11.439 3.685 6.113 1.00 84.56 84 HIS A O 1
ATOM 699 N N . ILE A 1 85 ? 10.652 1.602 6.106 1.00 84.31 85 ILE A N 1
ATOM 700 C CA . ILE A 1 85 ? 10.571 1.471 4.643 1.00 84.31 85 ILE A CA 1
ATOM 701 C C . ILE A 1 85 ? 9.532 2.446 4.049 1.00 84.31 85 ILE A C 1
ATOM 703 O O . ILE A 1 85 ? 9.666 2.903 2.910 1.00 84.31 85 ILE A O 1
ATOM 707 N N . PHE A 1 86 ? 8.503 2.792 4.830 1.00 83.88 86 PHE A N 1
ATOM 708 C CA . PHE A 1 86 ? 7.385 3.649 4.421 1.00 83.88 86 PHE A CA 1
ATOM 709 C C . PHE A 1 86 ? 7.457 5.069 5.004 1.00 83.88 86 PHE A C 1
ATOM 711 O O . PHE A 1 86 ? 6.675 5.946 4.619 1.00 83.88 86 PHE A O 1
ATOM 718 N N . THR A 1 87 ? 8.426 5.343 5.882 1.00 78.00 87 THR A N 1
ATOM 719 C CA . THR A 1 87 ? 8.652 6.689 6.411 1.00 78.00 87 THR A CA 1
ATOM 720 C C . THR A 1 87 ? 9.376 7.573 5.394 1.00 78.00 87 THR A C 1
ATOM 722 O O . THR A 1 87 ? 10.111 7.120 4.512 1.00 78.00 87 THR A O 1
ATOM 725 N N . ARG A 1 88 ? 9.143 8.891 5.477 1.00 66.62 88 ARG A N 1
ATOM 726 C CA . ARG A 1 88 ? 9.809 9.874 4.601 1.00 66.62 88 ARG A CA 1
ATOM 727 C C . ARG A 1 88 ? 11.322 9.914 4.823 1.00 66.62 88 ARG A C 1
ATOM 729 O O . ARG A 1 88 ? 12.051 10.017 3.834 1.00 66.62 88 ARG A O 1
ATOM 736 N N . ASN A 1 89 ? 11.748 9.740 6.072 1.00 55.69 89 ASN A N 1
ATOM 737 C CA . ASN A 1 89 ? 13.140 9.766 6.493 1.00 55.69 89 ASN A CA 1
ATOM 738 C C . ASN A 1 89 ? 13.610 8.335 6.767 1.00 55.69 89 ASN A C 1
ATOM 740 O O . ASN A 1 89 ? 12.981 7.625 7.556 1.00 55.69 89 ASN A O 1
ATOM 744 N N . ASN A 1 90 ? 14.708 7.936 6.126 1.00 45.25 90 ASN A N 1
ATOM 745 C CA . ASN A 1 90 ? 15.615 6.986 6.756 1.00 45.25 90 ASN A CA 1
ATOM 746 C C . ASN A 1 90 ? 16.179 7.756 7.953 1.00 45.25 90 ASN A C 1
ATOM 748 O O . ASN A 1 90 ? 16.725 8.840 7.751 1.00 45.25 90 ASN A O 1
ATOM 752 N N . ALA A 1 91 ? 15.959 7.284 9.176 1.00 38.50 91 ALA A N 1
ATOM 753 C CA . ALA A 1 91 ? 16.743 7.788 10.293 1.00 38.50 91 ALA A CA 1
ATOM 754 C C . ALA A 1 91 ? 18.190 7.344 10.030 1.00 38.50 91 ALA A C 1
ATOM 756 O O . ALA A 1 91 ? 18.485 6.152 10.096 1.00 38.50 91 ALA A O 1
ATOM 757 N N . SER A 1 92 ? 19.013 8.289 9.574 1.00 34.91 92 SER A N 1
ATOM 758 C CA . SER A 1 92 ? 20.457 8.280 9.801 1.00 34.91 92 SER A CA 1
ATOM 759 C C . SER A 1 92 ? 20.721 8.630 11.256 1.00 34.91 92 SER A C 1
ATOM 761 O O . SER A 1 92 ? 19.954 9.470 11.784 1.00 34.91 92 SER A O 1
#

Organism: NCBI:txid1117311

Secondary structure (DSSP, 8-state):
----THHHHHHHHHHHS-------S-TTTB-TTT-SB--S--S-TTEEE-TTTT--EEEHHHHHHHHHHHHHHHHHHTTTPPPTTTSSS---

Mean predicted aligned error: 7.35 Å

Radius of gyration: 14.81 Å; Cα contacts (8 Å, |Δi|>4): 93; chains: 1; bounding box: 40×30×38 Å

Nearest PDB structures (foldseek):
  8j3r-assembly1_A  TM=6.246E-01  e=6.041E-02  Sulfoacidibacillus thermotolerans

pLDDT: mean 80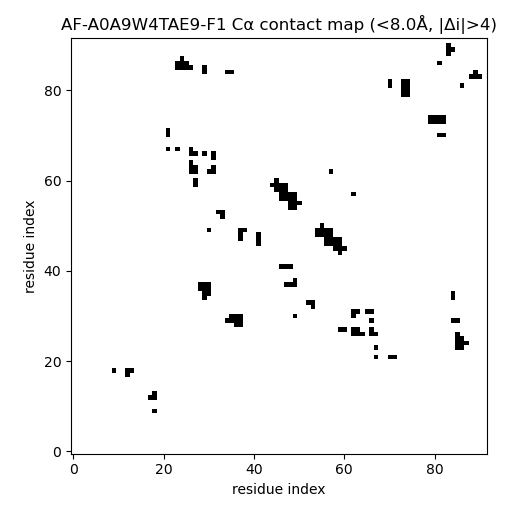.75, std 13.35, range [34.91, 93.81]

Foldseek 3Di:
DPPDPCPVVQVVDVVVDVDDDDPWACLLQAALPPLHGQPDDDPDPQWGAPVPPDRDIDGSVNSSVSSSVVQVVVCVVPVRDGDCSGDPDDPD